Protein AF-A0A7V9M6I1-F1 (afdb_monomer_lite)

pLDDT: mean 90.7, std 9.72, range [50.84, 98.5]

Foldseek 3Di:
DPPVVVVVVCVVVPNDNPVVVCCVPPNVPDAAPDDLVLLVVVVQDDDVQLVVLRVVLSVCVSVVNADDHPSSSVSSNCSSVVPD

Radius of gyration: 16.48 Å; chains: 1; bounding box: 39×25×42 Å

Sequence (84 aa):
PEPLEALAIALGSGAPGEPLLRYLADLRTVRLEIAGADLLAAGVPQSPAVGRALDETLRRKLDGEVSGHDDELEMALALARGAR

Structure (mmCIF, N/CA/C/O backbone):
data_AF-A0A7V9M6I1-F1
#
_entry.id   AF-A0A7V9M6I1-F1
#
loop_
_atom_site.group_PDB
_atom_site.id
_atom_site.type_symbol
_atom_site.label_atom_id
_atom_site.label_alt_id
_atom_site.label_comp_id
_atom_site.label_asym_id
_atom_site.label_entity_id
_atom_site.label_seq_id
_atom_site.pdbx_PDB_ins_code
_atom_site.Cartn_x
_atom_site.Cartn_y
_atom_site.Cartn_z
_atom_site.occupancy
_atom_site.B_iso_or_equiv
_atom_site.auth_seq_id
_atom_site.auth_comp_id
_atom_site.auth_asym_id
_atom_site.auth_atom_id
_atom_site.pdbx_PDB_model_num
ATOM 1 N N . PRO A 1 1 ? 2.209 11.895 -18.112 1.00 57.44 1 PRO A N 1
ATOM 2 C CA . PRO A 1 1 ? 3.220 11.286 -19.006 1.00 57.44 1 PRO A CA 1
ATOM 3 C C . PRO A 1 1 ? 4.605 11.816 -18.634 1.00 57.44 1 PRO A C 1
ATOM 5 O O . PRO A 1 1 ? 4.798 13.026 -18.664 1.00 57.44 1 PRO A O 1
ATOM 8 N N . GLU A 1 2 ? 5.519 10.938 -18.225 1.00 62.44 2 GLU A N 1
ATOM 9 C CA . GLU A 1 2 ? 6.936 11.313 -18.127 1.00 62.44 2 GLU A CA 1
ATOM 10 C C . GLU A 1 2 ? 7.454 11.608 -19.549 1.00 62.44 2 GLU A C 1
ATOM 12 O O . GLU A 1 2 ? 7.069 10.880 -20.473 1.00 62.44 2 GLU A O 1
ATOM 17 N N . PRO A 1 3 ? 8.268 12.655 -19.769 1.00 81.00 3 PRO A N 1
ATOM 18 C CA . PRO A 1 3 ? 8.827 12.937 -21.088 1.00 81.00 3 PRO A CA 1
ATOM 19 C C . PRO A 1 3 ? 9.714 11.770 -21.544 1.00 81.00 3 PRO A C 1
ATOM 21 O O . PRO A 1 3 ? 10.551 11.285 -20.777 1.00 81.00 3 PRO A O 1
ATOM 24 N N . LEU A 1 4 ? 9.565 11.328 -22.795 1.00 76.25 4 LEU A N 1
ATOM 25 C CA . LEU A 1 4 ? 10.390 10.262 -23.388 1.00 76.25 4 LEU A CA 1
ATOM 26 C C . LEU A 1 4 ? 11.886 10.609 -23.336 1.00 76.25 4 LEU A C 1
ATOM 28 O O . LEU A 1 4 ? 12.740 9.732 -23.235 1.00 76.25 4 LEU A O 1
ATOM 32 N N . GLU A 1 5 ? 12.191 11.900 -23.343 1.00 83.06 5 GLU A N 1
ATOM 33 C CA . GLU A 1 5 ? 13.520 12.477 -23.232 1.00 83.06 5 GLU A CA 1
ATOM 34 C C . GLU A 1 5 ? 14.163 12.171 -21.872 1.00 83.06 5 GLU A C 1
ATOM 36 O O . GLU A 1 5 ? 15.338 11.816 -21.817 1.00 83.06 5 GLU A O 1
ATOM 41 N N . ALA A 1 6 ? 13.399 12.235 -20.775 1.00 81.88 6 ALA A N 1
ATOM 42 C CA . ALA A 1 6 ? 13.901 11.906 -19.439 1.00 81.88 6 ALA A CA 1
ATOM 43 C C . ALA A 1 6 ? 14.238 10.411 -19.326 1.00 81.88 6 ALA A C 1
ATOM 45 O O . ALA A 1 6 ? 15.263 10.036 -18.754 1.00 81.88 6 ALA A O 1
ATOM 46 N N . LEU A 1 7 ? 13.409 9.562 -19.942 1.00 79.88 7 LEU A N 1
ATOM 47 C CA . LEU A 1 7 ? 13.646 8.125 -20.018 1.00 79.88 7 LEU A CA 1
ATOM 48 C C . LEU A 1 7 ? 14.899 7.800 -20.846 1.00 79.88 7 LEU A C 1
ATOM 50 O O . LEU A 1 7 ? 15.737 7.009 -20.413 1.00 79.88 7 LEU A O 1
ATOM 54 N N . ALA A 1 8 ? 15.059 8.447 -22.004 1.00 83.00 8 ALA A N 1
ATOM 55 C CA . ALA A 1 8 ? 16.230 8.288 -22.862 1.00 83.00 8 ALA A CA 1
ATOM 56 C C . ALA A 1 8 ? 17.526 8.726 -22.159 1.00 83.00 8 ALA A C 1
ATOM 58 O O . ALA A 1 8 ? 18.537 8.031 -22.259 1.00 83.00 8 ALA A O 1
ATOM 59 N N . ILE A 1 9 ? 17.492 9.830 -21.401 1.00 85.94 9 ILE A N 1
ATOM 60 C CA . ILE A 1 9 ? 18.633 10.289 -20.597 1.00 85.94 9 ILE A CA 1
ATOM 61 C C . ILE A 1 9 ? 18.973 9.270 -19.510 1.00 85.94 9 ILE A C 1
ATOM 63 O O . ILE A 1 9 ? 20.144 8.924 -19.368 1.00 85.94 9 ILE A O 1
ATOM 67 N N . ALA A 1 10 ? 17.992 8.758 -18.762 1.00 83.81 10 ALA A N 1
ATOM 68 C CA . ALA A 1 10 ? 18.245 7.782 -17.700 1.00 83.81 10 ALA A CA 1
ATOM 69 C C . ALA A 1 10 ? 18.910 6.507 -18.248 1.00 83.81 10 ALA A C 1
ATOM 71 O O . ALA A 1 10 ? 19.938 6.073 -17.727 1.00 83.81 10 ALA A O 1
ATOM 72 N N . LEU A 1 11 ? 18.375 5.958 -19.344 1.00 82.44 11 LEU A N 1
ATOM 73 C CA . LEU A 1 11 ? 18.928 4.778 -20.017 1.00 82.44 11 LEU A CA 1
ATOM 74 C C . LEU A 1 11 ? 20.330 5.042 -20.585 1.00 82.44 11 LEU A C 1
ATOM 76 O O . LEU A 1 11 ? 21.246 4.253 -20.361 1.00 82.44 11 LEU A O 1
ATOM 80 N N . GLY A 1 12 ? 20.524 6.176 -21.266 1.00 84.25 12 GLY A N 1
ATOM 81 C CA . GLY A 1 12 ? 21.827 6.592 -21.793 1.00 84.25 12 GLY A CA 1
ATOM 82 C C . GLY A 1 12 ? 22.869 6.882 -20.703 1.00 84.25 12 GLY A C 1
ATOM 83 O O . GLY A 1 12 ? 24.064 6.771 -20.958 1.00 84.25 12 GLY A O 1
ATOM 84 N N . SER A 1 13 ? 22.423 7.194 -19.482 1.00 87.31 13 SER A N 1
ATOM 85 C CA . SER A 1 13 ? 23.274 7.441 -18.306 1.00 87.31 13 SER A CA 1
ATOM 86 C C . SER A 1 13 ? 23.590 6.170 -17.504 1.00 87.31 13 SER A C 1
ATOM 88 O O . SER A 1 13 ? 24.179 6.258 -16.428 1.00 87.31 13 SER A O 1
ATOM 90 N N . GLY A 1 14 ? 23.210 4.989 -18.006 1.00 83.25 14 GLY A N 1
ATOM 91 C CA . GLY A 1 14 ? 23.525 3.700 -17.387 1.00 83.25 14 GLY A CA 1
ATOM 92 C C . GLY A 1 14 ? 22.498 3.193 -16.373 1.00 83.25 14 GLY A C 1
ATOM 93 O O . GLY A 1 14 ? 22.801 2.257 -15.631 1.00 83.25 14 GLY A O 1
ATOM 94 N N . ALA A 1 15 ? 21.289 3.764 -16.323 1.00 81.38 15 ALA A N 1
ATOM 95 C CA . ALA A 1 15 ? 20.207 3.162 -15.550 1.00 81.38 15 ALA A CA 1
ATOM 96 C C . ALA A 1 15 ? 19.879 1.759 -16.101 1.00 81.38 15 ALA A C 1
ATOM 98 O O . ALA A 1 15 ? 19.850 1.569 -17.322 1.00 81.38 15 ALA A O 1
ATOM 99 N N . PRO A 1 16 ? 19.600 0.770 -15.234 1.00 79.06 16 PRO A N 1
ATOM 100 C CA . PRO A 1 16 ? 19.234 -0.564 -15.684 1.00 79.06 16 PRO A CA 1
ATOM 101 C C . PRO A 1 16 ? 17.898 -0.494 -16.433 1.00 79.06 16 PRO A C 1
ATOM 103 O O . PRO A 1 16 ? 16.853 -0.189 -15.854 1.00 79.06 16 PRO A O 1
ATOM 106 N N . GLY A 1 17 ? 17.943 -0.747 -17.742 1.00 80.12 17 GLY A N 1
ATOM 107 C CA . GLY A 1 17 ? 16.790 -0.524 -18.610 1.00 8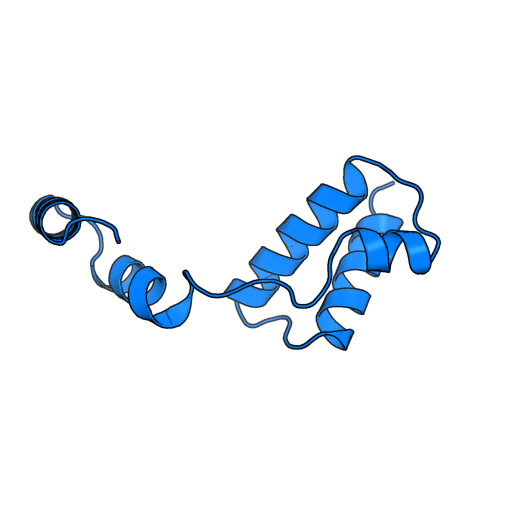0.12 17 GLY A CA 1
ATOM 108 C C . GLY A 1 17 ? 15.644 -1.496 -18.383 1.00 80.12 17 GLY A C 1
ATOM 109 O O . GLY A 1 17 ? 14.487 -1.104 -18.454 1.00 80.12 17 GLY A O 1
ATOM 110 N N . GLU A 1 18 ? 15.942 -2.743 -18.041 1.00 83.56 18 GLU A N 1
ATOM 111 C CA . GLU A 1 18 ? 14.925 -3.785 -17.907 1.00 83.56 18 GLU A CA 1
ATOM 112 C C . GLU A 1 18 ? 14.001 -3.594 -16.685 1.00 83.56 18 GLU A C 1
ATOM 114 O O . GLU A 1 18 ? 12.781 -3.597 -16.870 1.00 83.56 18 GLU A O 1
ATOM 119 N N . PRO A 1 19 ? 14.504 -3.284 -15.470 1.00 82.44 19 PRO A N 1
ATOM 120 C CA . PRO A 1 19 ? 13.651 -2.871 -14.351 1.00 82.44 19 PRO A CA 1
ATOM 121 C C . PRO A 1 19 ? 12.804 -1.628 -14.650 1.00 82.44 1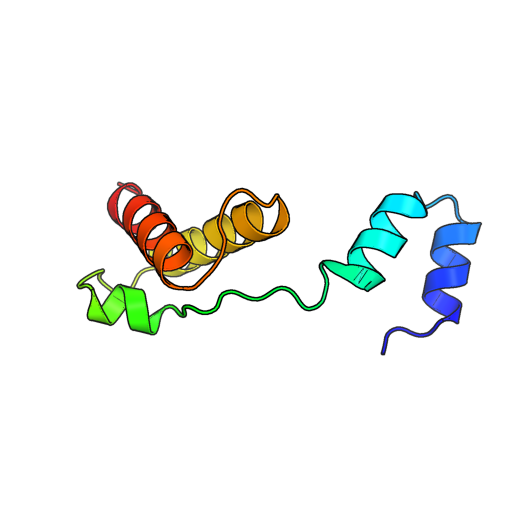9 PRO A C 1
ATOM 123 O O . PRO A 1 19 ? 11.644 -1.552 -14.246 1.00 82.44 19 PRO A O 1
ATOM 126 N N . LEU A 1 20 ? 13.368 -0.654 -15.371 1.00 82.75 20 LEU A N 1
ATOM 127 C CA . LEU A 1 20 ? 12.680 0.591 -15.704 1.00 82.75 20 LEU A CA 1
ATOM 128 C C . LEU A 1 20 ? 11.547 0.365 -16.713 1.00 82.75 20 LEU A C 1
ATOM 130 O O . LEU A 1 20 ? 10.449 0.890 -16.535 1.00 82.75 20 LEU A O 1
ATOM 134 N N . LEU A 1 21 ? 11.788 -0.455 -17.738 1.00 83.38 21 LEU A N 1
ATOM 135 C CA . LEU A 1 21 ? 10.768 -0.854 -18.705 1.00 83.38 21 LEU A CA 1
ATOM 136 C C . LEU A 1 21 ? 9.653 -1.664 -18.037 1.00 83.38 21 LEU A C 1
ATOM 138 O O . LEU A 1 21 ? 8.487 -1.358 -18.270 1.00 83.38 21 LEU A O 1
ATOM 142 N N . ARG A 1 22 ? 9.985 -2.611 -17.148 1.00 83.88 22 ARG A N 1
ATOM 143 C CA . ARG A 1 22 ? 8.989 -3.357 -16.358 1.00 83.88 22 ARG A CA 1
ATOM 144 C C . ARG A 1 22 ? 8.144 -2.429 -15.485 1.00 83.88 22 ARG A C 1
ATOM 146 O O . ARG A 1 22 ? 6.925 -2.568 -15.424 1.00 83.88 22 ARG A O 1
ATOM 153 N N . TYR A 1 23 ? 8.763 -1.441 -14.837 1.00 84.50 23 TYR A N 1
ATOM 154 C CA . TYR A 1 23 ? 8.013 -0.449 -14.072 1.00 84.50 23 TYR A CA 1
ATOM 155 C C . TYR A 1 23 ? 7.034 0.334 -14.956 1.00 84.50 23 TYR A C 1
ATOM 157 O O . TYR A 1 23 ? 5.869 0.501 -14.595 1.00 84.50 23 TYR A O 1
ATOM 165 N N . LEU A 1 24 ? 7.492 0.793 -16.123 1.00 85.44 24 LEU A N 1
ATOM 166 C CA . LEU A 1 24 ? 6.680 1.594 -17.034 1.00 85.44 24 LEU A CA 1
ATOM 167 C C . LEU A 1 24 ? 5.554 0.810 -17.711 1.00 85.44 24 LEU A C 1
ATOM 169 O O . LEU A 1 24 ? 4.478 1.374 -17.914 1.00 85.44 24 LEU A O 1
ATOM 173 N N . ALA A 1 25 ? 5.801 -0.445 -18.075 1.00 84.38 25 ALA A N 1
ATOM 174 C CA . ALA A 1 25 ? 4.831 -1.291 -18.754 1.00 84.38 25 ALA A CA 1
ATOM 175 C C . ALA A 1 25 ? 3.800 -1.869 -17.776 1.00 84.38 25 ALA A C 1
ATOM 177 O O . ALA A 1 25 ? 2.603 -1.786 -18.042 1.00 84.38 25 ALA A O 1
ATOM 178 N N . ASP A 1 26 ? 4.263 -2.375 -16.628 1.00 84.25 26 ASP A N 1
ATOM 179 C CA . ASP A 1 26 ? 3.468 -3.317 -15.839 1.00 84.25 26 ASP A CA 1
ATOM 180 C C . ASP A 1 26 ? 3.139 -2.796 -14.436 1.00 84.25 26 ASP A C 1
ATOM 182 O O . ASP A 1 26 ? 2.021 -2.967 -13.957 1.00 84.25 26 ASP A O 1
ATOM 186 N N . LEU A 1 27 ? 4.090 -2.141 -13.758 1.00 86.50 27 LEU A N 1
ATOM 187 C CA . LEU A 1 27 ? 3.956 -1.851 -12.321 1.00 86.50 27 LEU A CA 1
ATOM 188 C C . LEU A 1 27 ? 3.366 -0.470 -12.014 1.00 86.50 27 LEU A C 1
ATOM 190 O O . LEU A 1 27 ? 2.668 -0.309 -11.017 1.00 86.50 27 LEU A O 1
ATOM 194 N N . ARG A 1 28 ? 3.602 0.544 -12.856 1.00 86.25 28 ARG A N 1
ATOM 195 C CA . ARG A 1 28 ? 3.201 1.941 -12.574 1.00 86.25 28 ARG A CA 1
ATOM 196 C C . ARG A 1 28 ? 1.692 2.162 -12.447 1.00 86.25 28 ARG A C 1
ATOM 198 O O . ARG A 1 28 ? 1.264 3.197 -11.939 1.00 86.25 28 ARG A O 1
ATOM 205 N N . THR A 1 29 ? 0.885 1.247 -12.978 1.00 88.81 29 THR A N 1
ATOM 206 C CA . THR A 1 29 ? -0.581 1.291 -12.899 1.00 88.81 29 THR A CA 1
ATOM 207 C C . THR A 1 29 ? -1.140 0.414 -11.787 1.00 88.81 29 THR A C 1
ATOM 209 O O . THR A 1 29 ? -2.336 0.495 -11.515 1.00 88.81 29 THR A O 1
ATOM 212 N N . VAL A 1 30 ? -0.305 -0.411 -11.148 1.00 92.75 30 VAL A N 1
ATOM 213 C CA . VAL A 1 30 ? -0.734 -1.291 -10.062 1.00 92.75 30 VAL A CA 1
ATOM 214 C C . VAL A 1 30 ? -1.163 -0.439 -8.877 1.00 92.75 30 VAL A C 1
ATOM 216 O O . VAL A 1 30 ? -0.441 0.439 -8.401 1.00 92.75 30 VAL A O 1
ATOM 219 N N . ARG A 1 31 ? -2.379 -0.703 -8.412 1.00 94.88 31 ARG A N 1
ATOM 220 C CA . ARG A 1 31 ? -2.972 -0.122 -7.213 1.00 94.88 31 ARG A CA 1
ATOM 221 C C . ARG A 1 31 ? -3.632 -1.234 -6.417 1.00 94.88 31 ARG A C 1
ATOM 223 O O . ARG A 1 31 ? -4.003 -2.263 -6.987 1.00 94.88 31 ARG A O 1
ATOM 230 N N . LEU A 1 32 ? -3.773 -1.001 -5.119 1.00 97.75 32 LEU A N 1
ATOM 231 C CA . LEU A 1 32 ? -4.684 -1.792 -4.308 1.00 97.75 32 LEU A CA 1
ATOM 232 C C . LEU A 1 32 ? -6.120 -1.558 -4.784 1.00 97.75 32 LEU A C 1
ATOM 234 O O . LEU A 1 32 ? -6.480 -0.457 -5.209 1.00 97.75 32 LEU A O 1
ATOM 238 N N . GLU A 1 33 ? -6.901 -2.621 -4.738 1.00 98.25 33 GLU A N 1
ATOM 239 C CA . GLU A 1 33 ? -8.351 -2.624 -4.891 1.00 98.25 33 GLU A CA 1
ATOM 240 C C . GLU A 1 33 ? -9.038 -2.224 -3.579 1.00 98.25 33 GLU A C 1
ATOM 242 O O . GLU A 1 33 ? -10.152 -1.706 -3.613 1.00 98.25 33 GLU A O 1
ATOM 247 N N . ILE A 1 34 ? -8.347 -2.389 -2.445 1.00 98.38 34 ILE A N 1
ATOM 248 C CA . ILE A 1 34 ? -8.778 -1.909 -1.129 1.00 98.38 34 ILE A CA 1
ATOM 249 C C . ILE A 1 34 ? -8.257 -0.501 -0.806 1.00 98.38 34 ILE A C 1
ATOM 251 O O . ILE A 1 34 ? -7.255 -0.016 -1.340 1.00 98.38 34 ILE A O 1
ATOM 255 N N . ALA A 1 35 ? -8.897 0.136 0.167 1.00 98.00 35 ALA A N 1
ATOM 256 C CA . ALA A 1 35 ? -8.494 1.389 0.778 1.00 98.00 35 ALA A CA 1
ATOM 257 C C . ALA A 1 35 ? -8.494 1.286 2.312 1.00 98.00 35 ALA A C 1
ATOM 259 O O . ALA A 1 35 ? -8.955 0.324 2.923 1.00 98.00 35 ALA A O 1
ATOM 260 N N . GLY A 1 36 ? -8.017 2.340 2.980 1.00 97.69 36 GLY A N 1
ATOM 261 C CA . GLY A 1 36 ? -8.056 2.400 4.445 1.00 97.69 36 GLY A CA 1
ATOM 262 C C . GLY A 1 36 ? -9.472 2.285 5.015 1.00 97.69 36 GLY A C 1
ATOM 263 O O . GLY A 1 36 ? -9.638 1.757 6.109 1.00 97.69 36 GLY A O 1
ATOM 264 N N . ALA A 1 37 ? -10.489 2.731 4.270 1.00 98.19 37 ALA A N 1
ATOM 265 C CA . ALA A 1 37 ? -11.888 2.622 4.672 1.00 98.19 37 ALA A CA 1
ATOM 266 C C . ALA A 1 37 ? -12.326 1.165 4.901 1.00 98.19 37 ALA A C 1
ATOM 268 O O . ALA A 1 37 ? -13.071 0.913 5.844 1.00 98.19 37 ALA A O 1
ATOM 269 N N . ASP A 1 3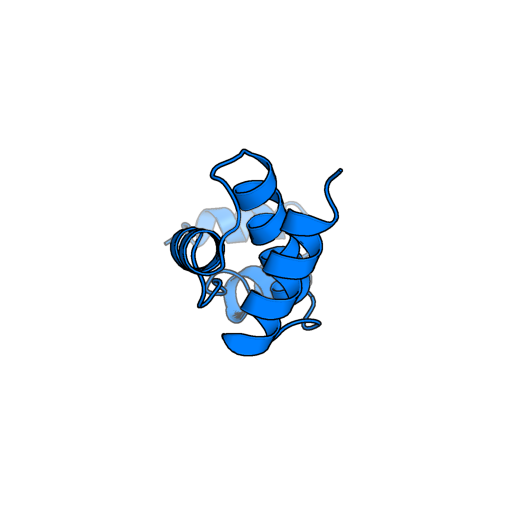8 ? -11.811 0.216 4.118 1.00 98.44 38 ASP A N 1
ATOM 270 C CA . ASP A 1 38 ? -12.137 -1.207 4.254 1.00 98.44 38 ASP A CA 1
ATOM 271 C C . ASP A 1 38 ? -11.577 -1.781 5.561 1.00 98.44 38 ASP A C 1
ATOM 273 O O . ASP A 1 38 ? -12.262 -2.505 6.285 1.00 98.44 38 ASP A O 1
ATOM 277 N N . LEU A 1 39 ? -10.366 -1.364 5.948 1.00 97.88 39 LEU A N 1
ATOM 278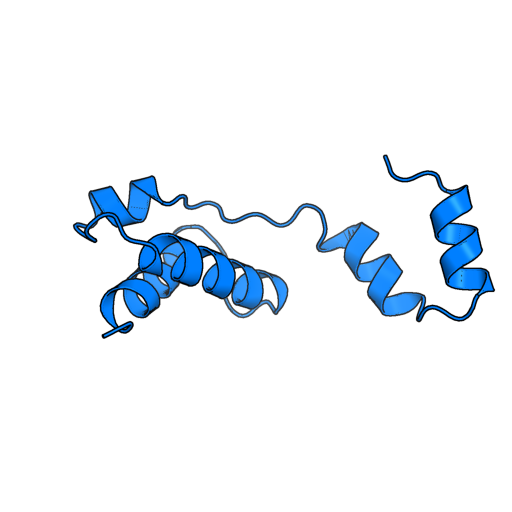 C CA . LEU A 1 39 ? -9.764 -1.745 7.229 1.00 97.88 39 LEU A CA 1
ATOM 279 C C . LEU A 1 39 ? -10.541 -1.157 8.414 1.00 97.88 39 LEU A C 1
ATOM 281 O O . LEU A 1 39 ? -10.760 -1.846 9.413 1.00 97.88 39 LEU A O 1
ATOM 285 N N . LEU A 1 40 ? -10.973 0.104 8.306 1.00 97.69 40 LEU A N 1
ATOM 286 C CA . LEU A 1 40 ? -11.800 0.747 9.330 1.00 97.69 40 LEU A CA 1
ATOM 287 C C . LEU A 1 40 ? -13.161 0.046 9.463 1.00 97.69 40 LEU A C 1
ATOM 289 O O . LEU A 1 40 ? -13.606 -0.218 10.580 1.00 97.69 40 LEU A O 1
ATOM 293 N N . ALA A 1 41 ? -13.797 -0.304 8.340 1.00 98.00 41 ALA A N 1
ATOM 294 C CA . ALA A 1 41 ? -15.048 -1.061 8.313 1.00 98.00 41 ALA A CA 1
ATOM 295 C C . ALA A 1 41 ? -14.890 -2.462 8.933 1.00 98.00 41 ALA A C 1
ATOM 297 O O . ALA A 1 41 ? -15.794 -2.946 9.611 1.00 98.00 41 ALA A O 1
ATOM 298 N N . ALA A 1 42 ? -13.712 -3.074 8.788 1.00 96.44 42 ALA A N 1
ATOM 299 C CA . ALA A 1 42 ? -13.330 -4.334 9.428 1.00 96.44 42 ALA A CA 1
ATOM 300 C C . ALA A 1 42 ? -12.883 -4.188 10.903 1.00 96.44 42 ALA A C 1
ATOM 302 O O . ALA A 1 42 ? -12.345 -5.134 11.496 1.00 96.44 42 ALA A O 1
ATOM 303 N N . GLY A 1 43 ? -13.091 -3.011 11.504 1.00 96.56 43 GLY A N 1
ATOM 304 C CA . GLY A 1 43 ? -12.892 -2.748 12.929 1.00 96.56 43 GLY A CA 1
ATOM 305 C C . GLY A 1 43 ? -11.466 -2.378 13.335 1.00 96.56 43 GLY A C 1
ATOM 306 O O . GLY A 1 43 ? -11.175 -2.334 14.531 1.00 96.56 43 GLY A O 1
ATOM 307 N N . VAL A 1 44 ? -10.562 -2.114 12.387 1.00 96.56 44 VAL A N 1
ATOM 308 C CA . VAL A 1 44 ? -9.224 -1.596 12.709 1.00 96.56 44 VAL A CA 1
ATOM 309 C C . VAL A 1 44 ? -9.346 -0.118 13.102 1.00 96.56 44 VAL A C 1
ATOM 311 O O . VAL A 1 44 ? -9.871 0.670 12.319 1.00 96.56 44 VAL A O 1
ATOM 314 N N . PRO A 1 45 ? -8.859 0.313 14.280 1.00 95.25 45 PRO A N 1
ATOM 315 C CA . PRO A 1 45 ? -8.870 1.725 14.644 1.00 95.25 45 PRO A CA 1
ATOM 316 C C . PRO A 1 45 ? -7.986 2.562 13.717 1.00 95.25 45 PRO A C 1
ATOM 318 O O . PRO A 1 45 ? -6.889 2.143 13.328 1.00 95.25 45 PRO A O 1
ATOM 321 N N . GLN A 1 46 ? -8.425 3.786 13.419 1.00 96.06 46 GLN A N 1
ATOM 322 C CA . GLN A 1 46 ? -7.631 4.717 12.625 1.00 96.06 46 GLN A CA 1
ATOM 323 C C . GLN A 1 46 ? -6.284 4.982 13.302 1.00 96.06 46 GLN A C 1
ATOM 325 O O . GLN A 1 46 ? -6.213 5.423 14.448 1.00 96.06 46 GLN A O 1
ATOM 330 N N . SER A 1 47 ? -5.203 4.705 12.578 1.00 95.75 47 SER A N 1
ATOM 331 C CA . SER A 1 47 ? -3.841 4.876 13.071 1.00 95.75 47 SER A CA 1
ATOM 332 C C . SER A 1 47 ? -2.837 4.894 11.912 1.00 95.75 47 SER A C 1
ATOM 334 O O . SER A 1 47 ? -3.150 4.413 10.819 1.00 95.75 47 SER A O 1
ATOM 336 N N . PRO A 1 48 ? -1.594 5.358 12.137 1.00 96.50 48 PRO A N 1
ATOM 337 C CA . PRO A 1 48 ? -0.517 5.223 11.155 1.00 96.50 48 PRO A CA 1
ATOM 338 C C . PRO A 1 48 ? -0.222 3.770 10.741 1.00 96.50 48 PRO A C 1
ATOM 340 O O . PRO A 1 48 ? 0.363 3.548 9.684 1.00 96.50 48 PRO A O 1
ATOM 343 N N . ALA A 1 49 ? -0.614 2.777 11.551 1.00 95.69 49 ALA A N 1
ATOM 344 C CA . ALA A 1 49 ? -0.445 1.365 11.212 1.00 95.69 49 ALA A CA 1
ATOM 345 C C . ALA A 1 49 ? -1.300 0.945 10.006 1.00 95.69 49 ALA A C 1
ATOM 347 O O . ALA A 1 49 ? -0.854 0.106 9.234 1.00 95.69 49 ALA A O 1
ATOM 348 N N . VAL A 1 50 ? -2.464 1.575 9.797 1.00 97.44 50 VAL A N 1
ATOM 349 C CA . VAL A 1 50 ? -3.321 1.336 8.621 1.00 97.44 50 VAL A CA 1
ATOM 350 C C . VAL A 1 50 ? -2.577 1.695 7.336 1.00 97.44 50 VAL A C 1
ATOM 352 O O . VAL A 1 50 ? -2.492 0.877 6.428 1.00 97.44 50 VAL A O 1
ATOM 355 N N . GLY A 1 51 ? -1.982 2.891 7.280 1.00 97.56 51 GLY A N 1
ATOM 356 C CA . GLY A 1 51 ? -1.201 3.325 6.117 1.00 97.56 51 GLY A CA 1
ATOM 357 C C . GLY A 1 51 ? -0.014 2.400 5.848 1.00 97.56 51 GLY A C 1
ATOM 358 O O . GLY A 1 51 ? 0.146 1.921 4.733 1.00 97.56 51 GLY A O 1
ATOM 359 N N . ARG A 1 52 ? 0.749 2.052 6.895 1.00 97.81 52 ARG A N 1
ATOM 360 C CA . ARG A 1 52 ? 1.879 1.115 6.766 1.00 97.81 52 ARG A CA 1
ATOM 361 C C . ARG A 1 52 ? 1.455 -0.269 6.270 1.00 97.81 52 ARG A C 1
ATOM 363 O O . ARG A 1 52 ? 2.188 -0.876 5.500 1.00 97.81 52 ARG A O 1
ATOM 370 N N . ALA A 1 53 ? 0.300 -0.765 6.712 1.00 98.00 53 ALA A N 1
ATOM 371 C CA . ALA A 1 53 ? -0.232 -2.046 6.264 1.00 98.00 53 ALA A CA 1
ATOM 372 C C . ALA A 1 53 ? -0.622 -2.014 4.780 1.00 98.00 53 ALA A C 1
ATOM 374 O O . ALA A 1 53 ? -0.301 -2.950 4.052 1.00 98.00 53 ALA A O 1
ATOM 375 N N . LEU A 1 54 ? -1.255 -0.932 4.315 1.00 98.19 54 LEU A N 1
ATOM 376 C CA . LEU A 1 54 ? -1.576 -0.748 2.897 1.00 98.19 54 LEU A CA 1
ATOM 377 C C . LEU A 1 54 ? -0.306 -0.624 2.044 1.00 98.19 54 LEU A C 1
ATOM 379 O O . LEU A 1 54 ? -0.198 -1.293 1.023 1.00 98.1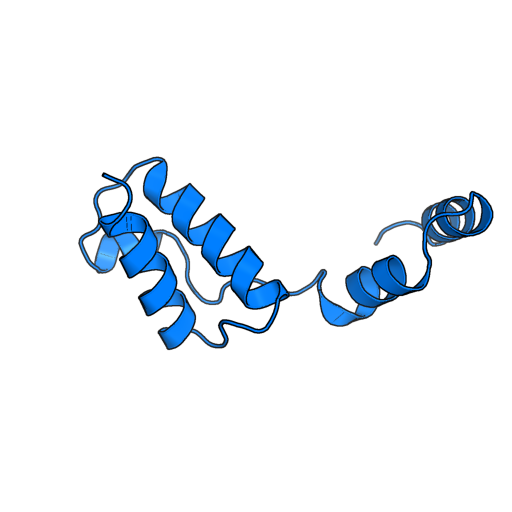9 54 LEU A O 1
ATOM 383 N N . ASP A 1 55 ? 0.683 0.159 2.481 1.00 98.06 55 ASP A N 1
ATOM 384 C CA . ASP A 1 55 ? 1.954 0.304 1.760 1.00 98.06 55 ASP A CA 1
ATOM 385 C C . ASP A 1 55 ? 2.671 -1.043 1.600 1.00 98.06 55 ASP A C 1
ATOM 387 O O . ASP A 1 55 ? 3.182 -1.369 0.528 1.00 98.06 55 ASP A O 1
ATOM 391 N N . GLU A 1 56 ? 2.692 -1.848 2.660 1.00 98.12 56 GLU A N 1
ATOM 392 C CA . GLU A 1 56 ? 3.307 -3.171 2.639 1.00 98.12 56 GLU A CA 1
ATOM 393 C C . GLU A 1 56 ? 2.503 -4.176 1.799 1.00 98.12 56 GLU A C 1
ATOM 395 O O . GLU A 1 56 ? 3.084 -4.952 1.044 1.00 98.12 56 GLU A O 1
ATOM 400 N N . THR A 1 57 ? 1.171 -4.116 1.843 1.00 98.31 57 THR A N 1
ATOM 401 C CA . THR A 1 57 ? 0.308 -4.932 0.971 1.00 98.31 57 THR A CA 1
ATOM 402 C C . THR A 1 57 ? 0.537 -4.587 -0.502 1.00 98.31 57 THR A C 1
ATOM 404 O O . THR A 1 57 ? 0.643 -5.482 -1.339 1.00 98.31 57 THR A O 1
ATOM 407 N N . LEU A 1 58 ? 0.694 -3.299 -0.830 1.00 97.62 58 LEU A N 1
ATOM 408 C CA . LEU A 1 58 ? 1.002 -2.855 -2.189 1.00 97.62 58 LEU A CA 1
ATOM 409 C C . LEU A 1 58 ? 2.359 -3.384 -2.662 1.00 97.62 58 LEU A C 1
ATOM 411 O O . LEU A 1 58 ? 2.463 -3.819 -3.806 1.00 97.62 58 LEU A O 1
ATOM 415 N N . ARG A 1 59 ? 3.386 -3.388 -1.803 1.00 96.50 59 ARG A N 1
ATOM 416 C CA . ARG A 1 59 ? 4.688 -3.992 -2.141 1.00 96.50 59 ARG A CA 1
ATOM 417 C C . ARG A 1 59 ? 4.543 -5.466 -2.494 1.00 96.50 59 ARG A C 1
ATOM 419 O O . ARG A 1 59 ? 4.978 -5.870 -3.563 1.00 96.50 59 ARG A O 1
ATOM 426 N N . ARG A 1 60 ? 3.831 -6.232 -1.670 1.00 97.12 60 ARG A N 1
ATOM 427 C CA . ARG A 1 60 ? 3.581 -7.656 -1.933 1.00 97.12 60 ARG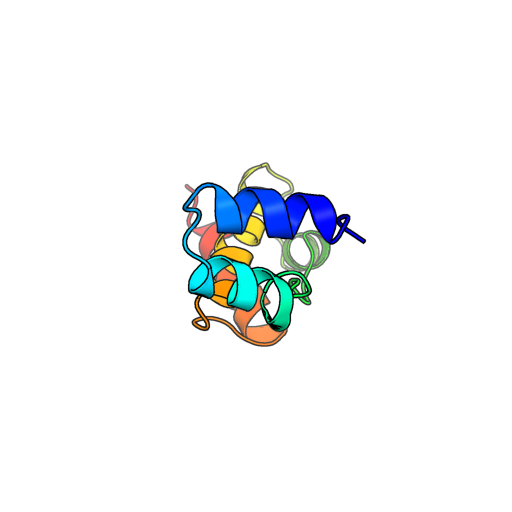 A CA 1
ATOM 428 C C . ARG A 1 60 ? 2.776 -7.895 -3.208 1.00 97.12 60 ARG A C 1
ATOM 430 O O . ARG A 1 60 ? 3.060 -8.839 -3.937 1.00 97.12 60 ARG A O 1
ATOM 437 N N . LYS A 1 61 ? 1.822 -7.015 -3.536 1.00 96.88 61 LYS A N 1
ATOM 438 C CA . LYS A 1 61 ? 1.124 -7.048 -4.832 1.00 96.88 61 LYS A CA 1
ATOM 439 C C . LYS A 1 61 ? 2.079 -6.790 -6.001 1.00 96.88 61 LYS A C 1
ATOM 441 O O . LYS A 1 61 ? 2.000 -7.479 -7.013 1.00 96.88 61 LYS A O 1
ATOM 446 N N . LEU A 1 62 ? 2.996 -5.829 -5.867 1.00 94.75 62 LEU A N 1
ATOM 447 C CA . LEU A 1 62 ? 4.026 -5.547 -6.876 1.00 94.75 62 LEU A CA 1
ATOM 448 C C . LEU A 1 62 ? 5.001 -6.722 -7.063 1.00 94.75 62 LEU A C 1
ATOM 450 O O . LEU A 1 62 ? 5.445 -6.966 -8.187 1.00 94.75 62 LEU A O 1
ATOM 454 N N . ASP A 1 63 ? 5.277 -7.467 -5.993 1.00 92.94 63 ASP A N 1
ATOM 455 C CA . ASP A 1 63 ? 6.082 -8.693 -6.016 1.00 92.94 63 ASP A CA 1
ATOM 456 C C . ASP A 1 63 ? 5.300 -9.920 -6.533 1.00 92.94 63 ASP A C 1
ATOM 458 O O . ASP A 1 63 ? 5.892 -10.960 -6.824 1.00 92.94 63 ASP A O 1
ATOM 462 N N . GLY A 1 64 ? 3.981 -9.792 -6.725 1.00 94.31 64 GLY A N 1
ATOM 463 C CA . GLY A 1 64 ? 3.101 -10.858 -7.211 1.00 94.31 64 GLY A CA 1
ATOM 464 C C . GLY A 1 64 ? 2.671 -11.863 -6.138 1.00 94.31 64 GLY A C 1
ATOM 465 O O . GLY A 1 64 ? 2.159 -12.926 -6.478 1.00 94.31 64 GLY A O 1
ATOM 466 N N . GLU A 1 65 ? 2.875 -11.548 -4.858 1.00 97.06 65 GLU A N 1
ATOM 467 C CA . GLU A 1 65 ? 2.509 -12.406 -3.721 1.00 97.06 65 GLU A CA 1
ATOM 468 C C . GLU A 1 65 ? 1.035 -12.279 -3.317 1.00 97.06 65 GLU A C 1
ATOM 470 O O . GLU A 1 65 ? 0.493 -13.168 -2.667 1.00 97.06 65 GLU A O 1
ATOM 475 N N . VAL A 1 66 ? 0.403 -11.154 -3.656 1.00 97.50 66 VAL A N 1
ATOM 476 C CA . VAL A 1 66 ? -0.977 -10.814 -3.288 1.00 97.50 66 VAL A CA 1
ATOM 477 C C . VAL A 1 66 ? -1.714 -10.360 -4.540 1.00 97.50 66 VAL A C 1
ATOM 479 O O . VAL A 1 66 ? -1.186 -9.547 -5.304 1.00 97.50 66 VAL A O 1
ATOM 482 N N . SER A 1 67 ? -2.935 -10.849 -4.759 1.00 95.62 67 SER A N 1
ATOM 483 C CA . SER A 1 67 ? -3.730 -10.463 -5.925 1.00 95.62 67 SER A CA 1
ATOM 484 C C . SER A 1 67 ? -5.226 -10.436 -5.647 1.00 95.62 67 SER A C 1
ATOM 486 O O . SER A 1 67 ? -5.773 -11.378 -5.090 1.00 95.62 67 SER A O 1
ATOM 488 N N . GLY A 1 68 ? -5.899 -9.399 -6.138 1.00 97.25 68 GLY A N 1
ATOM 489 C CA . GLY A 1 68 ? -7.338 -9.249 -5.979 1.00 97.25 68 GLY A CA 1
ATOM 490 C C . GLY A 1 68 ? -7.736 -8.734 -4.599 1.00 97.25 68 GLY A C 1
ATOM 491 O O . GLY A 1 68 ? -6.989 -8.809 -3.625 1.00 97.25 68 GLY A O 1
ATOM 492 N N . HIS A 1 69 ? -8.947 -8.196 -4.543 1.00 97.75 69 HIS A N 1
ATOM 493 C CA . HIS A 1 69 ? -9.512 -7.559 -3.360 1.00 97.75 69 HIS A CA 1
ATOM 494 C C . HIS A 1 69 ? -9.402 -8.379 -2.057 1.00 97.75 69 HIS A C 1
ATOM 496 O O . HIS A 1 69 ? -8.990 -7.840 -1.031 1.00 97.75 69 HIS A O 1
ATOM 502 N N . ASP A 1 70 ? -9.772 -9.662 -2.075 1.00 97.94 70 ASP A N 1
ATOM 503 C CA . ASP A 1 70 ? -9.881 -10.457 -0.843 1.00 97.94 70 ASP A CA 1
ATOM 504 C C . ASP A 1 70 ? -8.508 -10.772 -0.229 1.00 97.94 70 ASP A C 1
ATOM 506 O O . ASP A 1 70 ? -8.320 -10.564 0.973 1.00 97.94 70 ASP A O 1
ATOM 510 N N . ASP A 1 71 ? -7.529 -11.168 -1.050 1.00 98.12 71 ASP A N 1
ATOM 511 C CA . ASP A 1 71 ? -6.150 -11.417 -0.605 1.00 98.12 71 ASP A CA 1
ATOM 512 C C . ASP A 1 71 ? -5.502 -10.131 -0.067 1.00 98.12 71 ASP A C 1
ATOM 514 O O . ASP A 1 71 ? -4.791 -10.145 0.943 1.00 98.12 71 ASP A O 1
ATOM 518 N N . GLU A 1 72 ? -5.758 -8.992 -0.722 1.00 98.50 72 GLU A N 1
ATOM 519 C CA . GLU A 1 72 ? -5.292 -7.689 -0.248 1.00 98.50 72 GLU A CA 1
ATOM 520 C C . GLU A 1 72 ? -5.879 -7.341 1.118 1.00 98.50 72 GLU A C 1
ATOM 522 O O . GLU A 1 72 ? -5.148 -6.898 2.010 1.00 98.50 72 GLU A O 1
ATOM 527 N N . LEU A 1 73 ? -7.189 -7.538 1.295 1.00 98.44 73 LEU A N 1
ATOM 528 C CA . LEU A 1 73 ? -7.870 -7.240 2.549 1.00 98.44 73 LEU A CA 1
ATOM 529 C C . LEU A 1 73 ? -7.351 -8.130 3.679 1.00 98.44 73 LEU A C 1
ATOM 531 O O . LEU A 1 73 ? -7.074 -7.631 4.773 1.00 98.44 73 LEU A O 1
ATOM 535 N N . GLU A 1 74 ? -7.182 -9.428 3.422 1.00 98.25 74 GLU A N 1
ATOM 536 C CA . GLU A 1 74 ? -6.627 -10.372 4.390 1.00 98.25 74 GLU A CA 1
ATOM 537 C C . GLU A 1 74 ? -5.215 -9.955 4.828 1.00 98.25 74 GLU A C 1
ATOM 539 O O . GLU A 1 74 ? -4.955 -9.810 6.030 1.00 98.25 74 GLU A O 1
ATOM 544 N N . MET A 1 75 ? -4.328 -9.681 3.866 1.00 98.31 75 MET A N 1
ATOM 545 C CA . MET A 1 75 ? -2.955 -9.244 4.124 1.00 98.31 75 MET A CA 1
ATOM 546 C C . MET A 1 75 ? -2.918 -7.939 4.928 1.00 98.31 75 MET A C 1
ATOM 548 O O . MET A 1 75 ? -2.248 -7.851 5.964 1.00 98.31 75 MET A O 1
ATOM 552 N N . ALA A 1 76 ? -3.672 -6.926 4.498 1.00 98.12 76 ALA A N 1
ATOM 553 C CA . ALA A 1 76 ? -3.687 -5.624 5.151 1.00 98.12 76 ALA A CA 1
ATOM 554 C C . ALA A 1 76 ? -4.237 -5.709 6.585 1.00 98.12 76 ALA A C 1
ATOM 556 O O . ALA A 1 76 ? -3.708 -5.059 7.493 1.00 98.12 76 ALA A O 1
ATOM 557 N N . LEU A 1 77 ? -5.252 -6.546 6.831 1.00 98.12 77 LEU A N 1
ATOM 558 C CA . LEU A 1 77 ? -5.782 -6.781 8.176 1.00 98.12 77 LEU A CA 1
ATOM 559 C C . LEU A 1 77 ? -4.785 -7.512 9.073 1.00 98.12 77 LEU A C 1
ATOM 561 O O . LEU A 1 77 ? -4.637 -7.136 10.241 1.00 98.12 77 LEU A O 1
ATOM 565 N N . ALA A 1 78 ? -4.098 -8.530 8.552 1.00 97.25 78 ALA A N 1
ATOM 566 C CA . ALA A 1 78 ? -3.071 -9.254 9.291 1.00 97.25 78 ALA A CA 1
ATOM 567 C C . ALA A 1 78 ? -1.941 -8.308 9.734 1.00 97.25 78 ALA A C 1
ATOM 569 O O . ALA A 1 78 ? -1.586 -8.269 10.915 1.00 97.25 78 ALA A O 1
ATOM 570 N N . LEU A 1 79 ? -1.447 -7.474 8.815 1.00 97.50 79 LEU A N 1
ATOM 571 C CA . LEU A 1 79 ? -0.396 -6.489 9.080 1.00 97.50 79 LEU A CA 1
ATOM 572 C C . LEU A 1 79 ? -0.844 -5.413 10.079 1.00 97.50 79 LEU A C 1
ATOM 574 O O . LEU A 1 79 ? -0.130 -5.120 11.039 1.00 97.50 79 LEU A O 1
ATOM 578 N N . ALA A 1 80 ? -2.040 -4.846 9.898 1.00 96.00 80 ALA A N 1
ATOM 579 C CA . ALA A 1 80 ? -2.538 -3.773 10.757 1.00 96.00 80 ALA A CA 1
ATOM 580 C C . ALA A 1 80 ? -2.811 -4.237 12.198 1.00 96.00 80 ALA A C 1
ATOM 582 O O . ALA A 1 80 ? -2.615 -3.470 13.140 1.00 96.00 80 ALA A O 1
ATOM 583 N N . ARG A 1 81 ? -3.247 -5.490 12.386 1.00 93.56 81 ARG A N 1
ATOM 584 C CA . ARG A 1 81 ? -3.515 -6.080 13.712 1.00 93.56 81 ARG A CA 1
ATOM 585 C C . ARG A 1 81 ? -2.251 -6.627 14.386 1.00 93.56 81 ARG A C 1
ATOM 587 O O . ARG A 1 81 ? -2.205 -6.693 15.615 1.00 93.56 81 ARG A O 1
ATOM 594 N N . GLY A 1 82 ? -1.256 -7.030 13.593 1.00 86.88 82 GLY A N 1
ATOM 595 C CA . GLY A 1 82 ? 0.028 -7.565 14.052 1.00 86.88 82 GLY A CA 1
ATOM 596 C C . GLY A 1 82 ? 1.067 -6.503 14.420 1.00 86.88 82 GLY A C 1
ATOM 597 O O . GLY A 1 82 ? 2.007 -6.814 15.146 1.00 86.88 82 GLY A O 1
ATOM 598 N N . ALA A 1 83 ? 0.892 -5.255 13.974 1.00 67.00 83 ALA A N 1
ATOM 599 C CA . ALA A 1 83 ? 1.716 -4.113 14.368 1.00 67.00 83 ALA A CA 1
ATOM 600 C C . ALA A 1 83 ? 1.417 -3.682 15.821 1.00 67.00 83 ALA A C 1
ATOM 602 O O . ALA A 1 83 ? 0.796 -2.645 16.055 1.00 67.00 83 ALA A O 1
ATOM 603 N N . ARG A 1 84 ? 1.812 -4.513 16.789 1.00 50.84 84 ARG A N 1
ATOM 604 C CA . ARG A 1 84 ? 1.820 -4.193 18.222 1.00 50.84 84 ARG A CA 1
ATOM 605 C C . ARG A 1 84 ? 3.190 -3.712 18.673 1.00 50.84 84 ARG A C 1
ATOM 607 O O . ARG A 1 84 ? 4.190 -4.324 18.244 1.00 50.84 84 ARG A O 1
#

Secondary structure (DSSP, 8-state):
---HHHHHHHHHTT--HHHHHHIIIIITT---S--HHHHHHTTPPSSHHHHHHHHHHHHHHHTTS--HHHHHHHHHHHHHHH--